Protein AF-A0A9X4SGC9-F1 (afdb_monomer_lite)

Secondary structure (DSSP, 8-state):
--SSTHHHHBPPGGGS-HHHHHHHHHHTTS-HHHHHHHHHH-GGGB-S-EEEETTEEEES--TTTGGGGS-HHHHHHHHHH--

Foldseek 3Di:
DDPPPPCQFFDDLVVDDPVLNVLVVVLVVDDPVVSVVSCVVCVVRTAPDWDDDPPDTDGHDDPVVVVVVDDPVVVVVVVVVVD

Structure (mmCIF, N/CA/C/O backbone):
data_AF-A0A9X4SGC9-F1
#
_entry.id   AF-A0A9X4SGC9-F1
#
loop_
_atom_site.group_PDB
_atom_site.id
_atom_site.type_symbol
_atom_site.label_atom_id
_atom_site.label_alt_id
_atom_site.label_comp_id
_atom_site.label_asym_id
_atom_site.label_entity_id
_atom_site.label_seq_id
_atom_site.pdbx_PDB_ins_code
_atom_site.Cartn_x
_atom_site.Cartn_y
_atom_site.Cartn_z
_atom_site.occupancy
_atom_site.B_iso_or_equiv
_atom_site.auth_seq_id
_atom_site.auth_comp_id
_atom_site.auth_asym_id
_atom_site.auth_atom_id
_atom_site.pdbx_PDB_model_num
ATOM 1 N N . MET A 1 1 ? -14.322 4.365 -5.989 1.00 43.81 1 MET A N 1
ATOM 2 C CA . MET A 1 1 ? -13.160 3.719 -6.633 1.00 43.81 1 MET A CA 1
ATOM 3 C C . MET A 1 1 ? -11.953 4.576 -6.302 1.00 43.81 1 MET A C 1
ATOM 5 O O . MET A 1 1 ? -12.141 5.773 -6.149 1.00 43.81 1 MET A O 1
ATOM 9 N N . THR A 1 2 ? -10.787 3.988 -6.046 1.00 56.84 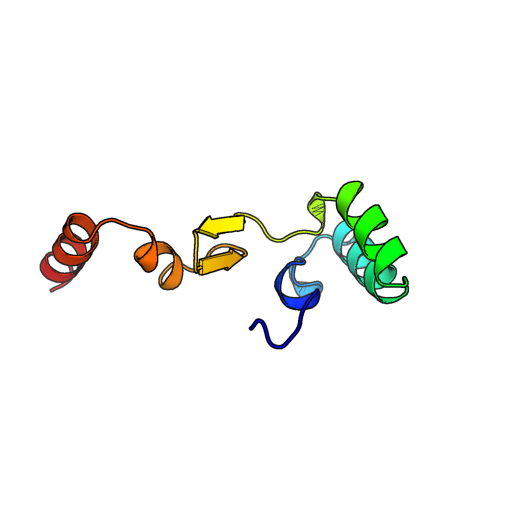2 THR A N 1
ATOM 10 C CA . THR A 1 2 ? -9.565 4.754 -5.763 1.00 56.84 2 THR A CA 1
ATOM 11 C C . THR A 1 2 ? -9.069 5.390 -7.058 1.00 56.84 2 THR A C 1
ATOM 13 O O . THR A 1 2 ? -8.954 4.703 -8.071 1.00 56.84 2 THR A O 1
ATOM 16 N N . ASP A 1 3 ? -8.824 6.699 -7.045 1.00 66.50 3 ASP A N 1
ATOM 17 C CA . ASP A 1 3 ? -8.558 7.468 -8.266 1.00 66.50 3 ASP A CA 1
ATOM 18 C C . ASP A 1 3 ? -7.134 7.258 -8.817 1.00 66.50 3 ASP A C 1
ATOM 20 O O . ASP A 1 3 ? -6.878 7.616 -9.966 1.00 66.50 3 ASP A O 1
ATOM 24 N N . LYS A 1 4 ? -6.204 6.670 -8.039 1.00 78.38 4 LYS A N 1
ATOM 25 C CA . LYS A 1 4 ? -4.784 6.529 -8.430 1.00 78.38 4 LYS A CA 1
ATOM 26 C C . LYS A 1 4 ? -4.214 5.108 -8.339 1.00 78.38 4 LYS A C 1
ATOM 28 O O . LYS A 1 4 ? -3.026 4.896 -8.581 1.00 78.38 4 LYS A O 1
ATOM 33 N N . GLY A 1 5 ? -5.041 4.108 -8.032 1.00 83.50 5 GLY A N 1
ATOM 34 C CA . GLY A 1 5 ? -4.655 2.694 -8.099 1.00 83.50 5 GLY A CA 1
ATOM 35 C C . GLY A 1 5 ? -3.477 2.331 -7.185 1.00 83.50 5 GLY A C 1
ATOM 36 O O . GLY A 1 5 ? -3.596 2.380 -5.963 1.00 83.50 5 GLY A O 1
ATOM 37 N N . LEU A 1 6 ? -2.349 1.923 -7.780 1.00 82.81 6 LEU A N 1
ATOM 38 C CA . LEU A 1 6 ? -1.163 1.448 -7.055 1.00 82.81 6 LEU A CA 1
ATOM 39 C C . LEU A 1 6 ? -0.554 2.531 -6.148 1.00 82.81 6 LEU A C 1
ATOM 41 O O . LEU A 1 6 ? -0.061 2.226 -5.064 1.00 82.81 6 LEU A O 1
ATOM 45 N N . GLU A 1 7 ? -0.622 3.796 -6.572 1.00 84.38 7 GLU A N 1
ATOM 46 C CA . GLU A 1 7 ? -0.076 4.932 -5.820 1.00 84.38 7 GLU A CA 1
ATOM 47 C C . GLU A 1 7 ? -0.762 5.111 -4.459 1.00 84.38 7 GLU A C 1
ATOM 49 O O . GLU A 1 7 ? -0.131 5.557 -3.500 1.00 84.38 7 GLU A O 1
ATOM 54 N N . ASP A 1 8 ? -2.035 4.718 -4.360 1.00 86.38 8 ASP A N 1
ATOM 55 C CA . ASP A 1 8 ? -2.823 4.851 -3.136 1.00 86.38 8 ASP A CA 1
ATOM 56 C C . ASP A 1 8 ? -2.470 3.772 -2.100 1.00 86.38 8 ASP A C 1
ATOM 58 O O . ASP A 1 8 ? -2.716 3.971 -0.911 1.00 86.38 8 ASP A O 1
ATOM 62 N N . ILE A 1 9 ? -1.875 2.643 -2.521 1.00 88.56 9 ILE A N 1
ATOM 63 C CA . ILE A 1 9 ? -1.555 1.505 -1.639 1.00 88.56 9 ILE A CA 1
ATOM 64 C C . ILE A 1 9 ? -0.084 1.449 -1.199 1.00 88.56 9 ILE A C 1
ATOM 66 O O . ILE A 1 9 ? 0.234 0.887 -0.145 1.00 88.56 9 ILE A O 1
ATOM 70 N N . VAL A 1 10 ? 0.826 2.035 -1.980 1.00 91.12 10 VAL A N 1
ATOM 71 C CA . VAL A 1 10 ? 2.273 2.029 -1.706 1.00 91.12 10 VAL A CA 1
ATOM 72 C C . VAL A 1 10 ? 2.700 3.218 -0.856 1.00 91.12 10 VAL A C 1
ATOM 74 O O . VAL A 1 10 ? 2.063 4.269 -0.836 1.00 91.12 10 VAL A O 1
ATOM 77 N N . LYS A 1 11 ? 3.793 3.069 -0.105 1.00 90.75 11 LYS A N 1
ATOM 78 C CA . LYS A 1 11 ? 4.353 4.148 0.714 1.00 90.75 11 LYS A CA 1
ATOM 79 C C . LYS A 1 11 ? 4.730 5.337 -0.154 1.00 90.75 11 LYS A C 1
ATOM 81 O O . LYS A 1 11 ? 5.262 5.188 -1.248 1.00 90.75 11 LYS A O 1
ATOM 86 N N . HIS A 1 12 ? 4.535 6.537 0.384 1.00 86.88 12 HIS A N 1
ATOM 87 C CA . HIS A 1 12 ? 4.916 7.743 -0.335 1.00 86.88 12 HIS A CA 1
ATOM 88 C C . HIS A 1 12 ? 6.452 7.800 -0.514 1.00 86.88 12 HIS A C 1
ATOM 90 O O . HIS A 1 12 ? 7.177 7.758 0.494 1.00 86.88 12 HIS A O 1
ATOM 96 N N . PRO A 1 13 ? 6.985 7.936 -1.747 1.00 78.88 13 PRO A N 1
ATOM 97 C CA . PRO A 1 13 ? 8.423 7.840 -2.023 1.00 78.88 13 PRO A CA 1
ATOM 98 C C . PRO A 1 13 ? 9.281 8.830 -1.226 1.00 78.88 13 PRO A C 1
ATOM 100 O O . PRO A 1 13 ? 10.391 8.505 -0.813 1.00 78.88 13 PRO A O 1
ATOM 103 N N . THR A 1 14 ? 8.761 10.036 -0.976 1.00 81.12 14 THR A N 1
ATOM 104 C CA . THR A 1 14 ? 9.482 11.113 -0.267 1.00 81.12 14 THR A CA 1
ATOM 105 C C . THR A 1 14 ? 9.569 10.915 1.246 1.00 81.12 14 THR A C 1
ATOM 107 O O . THR A 1 14 ? 10.414 11.524 1.891 1.00 81.12 14 THR A O 1
ATOM 110 N N . ARG A 1 15 ? 8.705 10.069 1.821 1.00 81.38 15 ARG A N 1
ATOM 111 C CA . ARG A 1 15 ? 8.648 9.777 3.266 1.00 81.38 15 ARG A CA 1
ATOM 112 C C . ARG A 1 15 ? 9.261 8.416 3.604 1.00 81.38 15 ARG A C 1
ATOM 114 O O . ARG A 1 15 ? 9.187 7.967 4.745 1.00 81.38 15 ARG A O 1
ATOM 121 N N . SER A 1 16 ? 9.821 7.748 2.601 1.00 84.50 16 SER A N 1
ATOM 122 C CA . SER A 1 16 ? 10.316 6.379 2.680 1.00 84.50 16 SER A CA 1
ATOM 123 C C . SER A 1 16 ? 11.838 6.343 2.796 1.00 84.50 16 SER A C 1
ATOM 125 O O . SER A 1 16 ? 12.532 7.233 2.308 1.00 84.50 16 SER A O 1
ATOM 127 N N . LYS A 1 17 ? 12.369 5.284 3.421 1.00 89.56 17 LYS A N 1
ATOM 128 C CA . LYS A 1 17 ? 13.815 5.011 3.429 1.00 89.56 17 LYS A CA 1
ATOM 129 C C . LYS A 1 17 ? 14.328 4.831 1.995 1.00 89.56 17 LYS A C 1
ATOM 131 O O . LYS A 1 17 ? 13.562 4.436 1.114 1.00 89.56 17 LYS A O 1
ATOM 136 N N . SER A 1 18 ? 15.619 5.090 1.782 1.00 89.31 18 SER A N 1
ATOM 137 C CA . SER A 1 18 ? 16.280 5.021 0.468 1.00 89.31 18 SER A CA 1
ATOM 138 C C . SER A 1 18 ? 15.966 3.720 -0.284 1.00 89.31 18 SER A C 1
ATOM 140 O O . SER A 1 18 ? 15.563 3.752 -1.445 1.00 89.31 18 SER A O 1
ATOM 142 N N . GLU A 1 19 ? 16.047 2.579 0.402 1.00 89.44 19 GLU A N 1
ATOM 143 C CA . GLU A 1 19 ? 15.808 1.248 -0.167 1.00 89.44 19 GLU A CA 1
ATOM 144 C C . GLU A 1 19 ? 14.348 1.072 -0.606 1.00 89.44 19 GLU A C 1
ATOM 146 O O . GLU A 1 19 ? 14.073 0.607 -1.709 1.00 89.44 19 GLU A O 1
ATOM 151 N N . THR A 1 20 ? 13.399 1.510 0.224 1.00 90.81 20 THR A N 1
ATOM 152 C CA . THR A 1 20 ? 11.962 1.466 -0.085 1.00 90.81 20 THR A CA 1
ATOM 153 C C . THR A 1 20 ? 11.626 2.379 -1.261 1.00 90.81 20 THR A C 1
ATOM 155 O O . THR A 1 20 ? 10.874 1.983 -2.145 1.00 90.81 20 THR A O 1
ATOM 158 N N . ARG A 1 21 ? 12.215 3.580 -1.318 1.00 92.44 21 ARG A N 1
ATOM 159 C CA . ARG A 1 21 ? 12.026 4.509 -2.439 1.00 92.44 21 ARG A CA 1
ATOM 160 C C . ARG A 1 21 ? 12.493 3.896 -3.759 1.00 92.44 21 ARG A C 1
ATOM 162 O O . ARG A 1 21 ? 11.775 4.007 -4.746 1.00 92.44 21 ARG A O 1
ATOM 169 N N . LYS A 1 22 ? 13.661 3.244 -3.776 1.00 93.31 22 LYS A N 1
ATOM 170 C CA . LYS A 1 22 ? 14.163 2.532 -4.963 1.00 93.31 22 LYS A CA 1
ATOM 171 C C . LYS A 1 22 ? 13.206 1.419 -5.394 1.00 93.31 22 LYS A C 1
ATOM 173 O O . LYS A 1 22 ? 12.889 1.337 -6.572 1.00 93.31 22 LYS A O 1
ATOM 178 N N . GLY A 1 23 ? 12.699 0.630 -4.443 1.00 93.38 23 GLY A N 1
ATOM 179 C CA . GLY A 1 23 ? 11.713 -0.416 -4.731 1.00 93.38 23 GLY A CA 1
ATOM 180 C C . GLY A 1 23 ? 10.405 0.123 -5.318 1.00 93.38 23 GLY A C 1
ATOM 181 O O . GLY A 1 23 ? 9.876 -0.462 -6.254 1.00 93.38 23 GLY A O 1
ATOM 182 N N . ILE A 1 24 ? 9.909 1.269 -4.836 1.00 93.00 24 ILE A N 1
ATOM 183 C CA . ILE A 1 24 ? 8.704 1.913 -5.393 1.00 93.00 24 ILE A CA 1
ATOM 184 C C . ILE A 1 24 ? 8.949 2.439 -6.813 1.00 93.00 24 ILE A C 1
ATOM 186 O O . ILE A 1 24 ? 8.095 2.276 -7.674 1.00 93.00 24 ILE A O 1
ATOM 190 N N . LEU A 1 25 ? 10.105 3.061 -7.070 1.00 92.38 25 LEU A N 1
ATOM 191 C CA . LEU A 1 25 ? 10.441 3.534 -8.417 1.00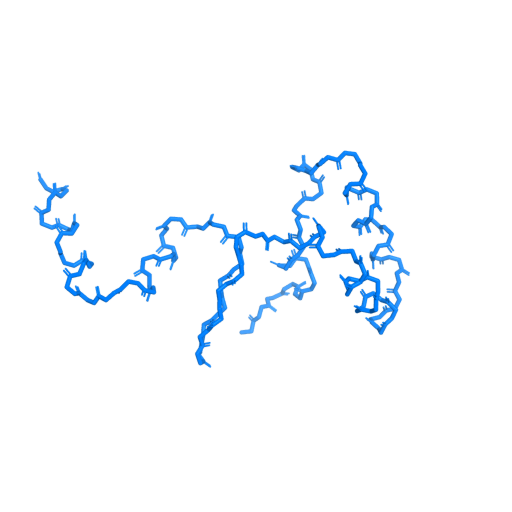 92.38 25 LEU A CA 1
ATOM 192 C C . LEU A 1 25 ? 10.533 2.369 -9.403 1.00 92.38 25 LEU A C 1
ATOM 194 O O . LEU A 1 25 ? 9.952 2.449 -10.477 1.00 92.38 25 LEU A O 1
ATOM 198 N N . HIS A 1 26 ? 11.178 1.273 -8.999 1.00 93.00 26 HIS A N 1
ATOM 199 C CA . HIS A 1 26 ? 11.248 0.066 -9.814 1.00 93.00 26 HIS A CA 1
ATOM 200 C C . HIS A 1 26 ? 9.862 -0.539 -10.070 1.00 93.00 26 HIS A C 1
ATOM 202 O O . HIS A 1 26 ? 9.551 -0.920 -11.190 1.00 93.00 26 HIS A O 1
ATOM 208 N N . LEU A 1 27 ? 8.991 -0.562 -9.058 1.00 92.75 27 LEU A N 1
ATOM 209 C CA . LEU A 1 27 ? 7.615 -1.033 -9.197 1.00 92.75 27 LEU A CA 1
ATOM 210 C C . LEU A 1 27 ? 6.823 -0.263 -10.272 1.00 92.75 27 LEU A C 1
ATOM 212 O O . LEU A 1 27 ? 5.992 -0.868 -10.941 1.00 92.75 27 LEU A O 1
ATOM 216 N N . TYR A 1 28 ? 7.090 1.033 -10.473 1.00 90.19 28 TYR A N 1
ATOM 217 C CA . TYR A 1 28 ? 6.445 1.833 -11.526 1.00 90.19 28 TYR A CA 1
ATOM 218 C C . TYR A 1 28 ? 6.976 1.565 -12.942 1.00 90.19 28 TYR A C 1
ATOM 220 O O . TYR A 1 28 ? 6.351 1.993 -13.909 1.00 90.19 28 TYR A O 1
ATOM 228 N N . GLU A 1 29 ? 8.098 0.861 -13.079 1.00 93.69 29 GLU A N 1
ATOM 229 C CA . GLU A 1 29 ? 8.655 0.446 -14.373 1.00 93.69 29 GLU A CA 1
ATOM 230 C C . GLU A 1 29 ? 8.097 -0.911 -14.837 1.00 93.69 29 GLU A C 1
ATOM 232 O O . GLU A 1 29 ? 8.226 -1.265 -16.008 1.00 93.69 29 GLU A O 1
ATOM 237 N N . LEU A 1 30 ? 7.486 -1.677 -13.927 1.00 94.00 30 LEU A N 1
ATOM 238 C CA . LEU A 1 30 ? 6.973 -3.021 -14.184 1.00 94.00 30 LEU A CA 1
ATOM 239 C C . LEU A 1 30 ? 5.574 -2.995 -14.809 1.00 94.00 30 LEU A C 1
ATOM 241 O O . LEU A 1 30 ? 4.765 -2.099 -14.555 1.00 94.00 30 LEU A O 1
ATOM 245 N N . SER A 1 31 ? 5.239 -4.039 -15.574 1.00 94.12 31 SER A N 1
ATOM 246 C CA . SER A 1 31 ? 3.844 -4.273 -15.956 1.00 94.12 31 SER A CA 1
ATOM 247 C C . SER A 1 31 ? 2.990 -4.588 -14.723 1.00 94.12 31 SER A C 1
ATOM 249 O O . SER A 1 31 ? 3.499 -4.984 -13.677 1.00 94.12 31 SER A O 1
ATOM 251 N N . PHE A 1 32 ? 1.665 -4.472 -14.838 1.00 90.31 32 PHE A N 1
ATOM 252 C CA . PHE A 1 32 ? 0.762 -4.715 -13.708 1.00 90.31 32 PHE A CA 1
ATOM 253 C C . PHE A 1 32 ? 0.968 -6.089 -13.042 1.00 90.31 32 PHE A C 1
ATOM 255 O O . PHE A 1 32 ? 1.050 -6.173 -11.818 1.00 90.31 32 PHE A O 1
ATOM 262 N N . ASN A 1 33 ? 1.091 -7.160 -13.833 1.00 93.75 33 ASN A N 1
ATOM 263 C CA . ASN A 1 33 ? 1.259 -8.518 -13.306 1.00 93.75 33 ASN A CA 1
ATOM 264 C C . ASN A 1 33 ? 2.628 -8.712 -12.637 1.00 93.75 33 ASN A C 1
ATOM 266 O O . ASN A 1 3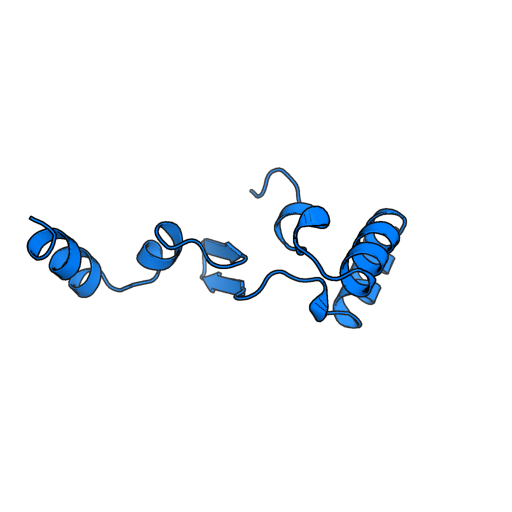3 ? 2.716 -9.336 -11.581 1.00 93.75 33 ASN A O 1
ATOM 270 N N . GLU A 1 34 ? 3.686 -8.153 -13.224 1.00 95.06 34 GLU A N 1
ATOM 271 C CA . GLU A 1 34 ? 5.032 -8.183 -12.643 1.00 95.06 34 GLU A CA 1
ATOM 272 C C . GLU A 1 34 ? 5.096 -7.355 -11.360 1.00 95.06 34 GLU A C 1
ATOM 274 O O . GLU A 1 34 ? 5.653 -7.805 -10.363 1.00 95.06 34 GLU A O 1
ATOM 279 N N . GLY A 1 35 ? 4.471 -6.177 -11.352 1.00 93.94 35 GLY A N 1
ATOM 280 C CA . GLY A 1 35 ? 4.361 -5.318 -10.181 1.00 93.94 35 GLY A CA 1
ATOM 281 C C . GLY A 1 35 ? 3.567 -5.969 -9.050 1.00 93.94 35 GLY A C 1
ATOM 282 O O . GLY A 1 35 ? 3.958 -5.862 -7.888 1.00 93.94 35 GLY A O 1
ATOM 283 N N . LEU A 1 36 ? 2.499 -6.706 -9.373 1.00 92.00 36 LEU A N 1
ATOM 284 C CA . LEU A 1 36 ? 1.749 -7.497 -8.397 1.00 92.00 36 LEU A CA 1
ATOM 285 C C . LEU A 1 36 ? 2.629 -8.582 -7.766 1.00 92.00 36 LEU A C 1
ATOM 287 O O . LEU A 1 36 ? 2.655 -8.721 -6.541 1.00 92.00 36 LEU A O 1
ATOM 291 N N . GLU A 1 37 ? 3.378 -9.328 -8.580 1.00 95.31 37 GLU A N 1
ATOM 292 C CA . GLU A 1 37 ? 4.279 -10.361 -8.069 1.00 95.31 37 GLU A CA 1
ATOM 293 C C . GLU A 1 37 ? 5.436 -9.755 -7.265 1.00 95.31 37 GLU A C 1
ATOM 295 O O . GLU A 1 37 ? 5.796 -10.259 -6.200 1.00 95.31 37 GLU A O 1
ATOM 300 N N . TYR A 1 38 ? 5.968 -8.619 -7.707 1.00 95.62 38 TYR A N 1
ATOM 301 C CA . TYR A 1 38 ? 6.997 -7.874 -6.994 1.00 95.62 38 TYR A CA 1
ATOM 302 C C . TYR A 1 38 ? 6.506 -7.373 -5.629 1.00 95.62 38 TYR A C 1
ATOM 304 O O . TYR A 1 38 ? 7.213 -7.517 -4.629 1.00 95.62 38 TYR A O 1
ATOM 312 N N . LEU A 1 39 ? 5.281 -6.844 -5.556 1.00 93.25 39 LEU A N 1
ATOM 313 C CA . LEU A 1 39 ? 4.646 -6.403 -4.311 1.00 93.25 39 LEU A CA 1
ATOM 314 C C . LEU A 1 39 ? 4.419 -7.554 -3.330 1.00 93.25 39 LEU A C 1
ATOM 316 O O . LEU A 1 39 ? 4.641 -7.377 -2.132 1.00 93.25 39 LEU A O 1
ATOM 320 N N . LYS A 1 40 ? 4.024 -8.736 -3.821 1.00 92.12 40 LYS A N 1
ATOM 321 C CA . LYS A 1 40 ? 3.877 -9.940 -2.985 1.00 92.12 40 LYS A CA 1
ATOM 322 C C . LYS A 1 40 ? 5.190 -10.325 -2.298 1.00 92.12 40 LYS A C 1
ATOM 324 O O . LYS A 1 40 ? 5.164 -10.750 -1.147 1.00 92.12 40 LYS A O 1
ATOM 329 N N . HIS A 1 41 ? 6.324 -10.130 -2.971 1.00 95.31 41 HIS A N 1
ATOM 330 C CA . HIS A 1 41 ? 7.651 -10.388 -2.406 1.00 95.31 41 HIS A CA 1
ATOM 331 C C . HIS A 1 41 ? 8.195 -9.228 -1.556 1.00 95.31 41 HIS A C 1
ATOM 333 O O . HIS A 1 41 ? 9.016 -9.451 -0.669 1.00 95.31 41 HIS A O 1
ATOM 339 N N . ASN A 1 42 ? 7.731 -7.996 -1.788 1.00 93.31 42 ASN A N 1
ATOM 340 C CA . ASN A 1 42 ? 8.219 -6.776 -1.138 1.00 93.31 42 ASN A CA 1
ATOM 341 C C . ASN A 1 42 ? 7.076 -6.027 -0.435 1.00 93.31 42 ASN A C 1
ATOM 343 O O . ASN A 1 42 ? 6.767 -4.869 -0.725 1.00 93.31 42 ASN A O 1
ATOM 347 N N . THR A 1 43 ? 6.438 -6.680 0.537 1.00 91.75 43 THR A N 1
ATOM 348 C CA . THR A 1 43 ? 5.298 -6.110 1.282 1.00 91.75 43 THR A CA 1
ATOM 349 C C . THR A 1 43 ? 5.660 -4.851 2.076 1.00 91.75 43 THR A C 1
ATOM 351 O O . THR A 1 43 ? 4.797 -4.037 2.397 1.00 91.75 43 THR A O 1
ATOM 354 N N . ASN A 1 44 ? 6.949 -4.628 2.347 1.00 91.56 44 ASN A N 1
ATOM 355 C CA . ASN A 1 44 ? 7.468 -3.419 2.981 1.00 91.56 44 ASN A CA 1
ATOM 356 C C . ASN A 1 44 ? 7.220 -2.140 2.162 1.00 91.56 44 ASN A C 1
ATOM 358 O O . ASN A 1 44 ? 7.342 -1.047 2.725 1.00 91.56 44 ASN A O 1
ATOM 362 N N . LEU A 1 45 ? 6.904 -2.261 0.870 1.00 93.12 45 LEU A N 1
ATOM 363 C CA . LEU A 1 45 ? 6.552 -1.143 -0.003 1.00 93.12 45 LEU A CA 1
ATOM 364 C C . LEU A 1 45 ? 5.118 -0.649 0.225 1.00 93.12 45 LEU A C 1
ATOM 366 O O . LEU A 1 45 ? 4.827 0.496 -0.104 1.00 93.12 45 LEU A O 1
ATOM 370 N N . LEU A 1 46 ? 4.242 -1.462 0.821 1.00 92.19 46 LEU A N 1
ATOM 371 C CA . LEU A 1 46 ? 2.856 -1.096 1.115 1.00 92.19 46 LEU A CA 1
ATOM 372 C C . LEU A 1 46 ? 2.757 -0.168 2.328 1.00 92.19 46 LEU A C 1
ATOM 374 O O . LEU A 1 46 ? 3.534 -0.272 3.284 1.00 92.19 46 LEU A O 1
ATOM 378 N N . GLN A 1 47 ? 1.785 0.741 2.313 1.00 90.00 47 GLN A N 1
ATOM 379 C CA . GLN A 1 47 ? 1.432 1.520 3.497 1.00 90.00 47 GLN A CA 1
ATOM 380 C C . GLN A 1 47 ? 0.754 0.631 4.536 1.00 90.00 47 GLN A C 1
ATOM 382 O O . GLN A 1 47 ? -0.098 -0.188 4.219 1.00 90.00 47 GLN A O 1
ATOM 387 N N . THR A 1 48 ? 1.121 0.820 5.798 1.00 87.19 48 THR A N 1
ATOM 388 C CA . THR A 1 48 ? 0.570 0.070 6.931 1.00 87.19 48 THR A CA 1
ATOM 389 C C . THR A 1 48 ? 0.010 1.046 7.965 1.00 87.19 48 THR A C 1
ATOM 391 O O . THR A 1 48 ? 0.670 2.060 8.219 1.00 87.19 48 THR A O 1
ATOM 394 N N . PRO A 1 49 ? -1.133 0.757 8.614 1.00 88.75 49 PRO A N 1
ATOM 395 C CA . PRO A 1 49 ? -1.972 -0.444 8.474 1.00 88.75 49 PRO A CA 1
ATOM 396 C C . PRO A 1 49 ? -2.822 -0.460 7.187 1.00 88.75 49 PRO A C 1
ATOM 398 O O . PRO A 1 49 ? -3.074 0.590 6.609 1.00 88.75 49 PRO A O 1
ATOM 401 N N . ILE A 1 50 ? -3.273 -1.645 6.758 1.00 88.62 50 ILE A N 1
ATOM 402 C CA . ILE A 1 50 ? -4.308 -1.809 5.722 1.00 88.62 50 ILE A CA 1
ATOM 403 C C . ILE A 1 50 ? -5.521 -2.441 6.399 1.00 88.62 50 ILE A C 1
ATOM 405 O O . ILE A 1 50 ? -5.421 -3.547 6.927 1.00 88.62 50 ILE A O 1
ATOM 409 N N . VAL A 1 51 ? -6.645 -1.731 6.418 1.00 86.31 51 VAL A N 1
ATOM 410 C CA . VAL A 1 51 ? -7.905 -2.189 7.015 1.00 86.31 51 VAL A CA 1
ATOM 411 C C . VAL A 1 51 ? -8.921 -2.378 5.899 1.00 86.31 51 VAL A C 1
ATOM 413 O O . VAL A 1 51 ? -9.152 -1.463 5.109 1.00 86.31 51 VAL A O 1
ATOM 416 N N . LEU A 1 52 ? -9.510 -3.569 5.842 1.00 85.19 52 LEU A N 1
ATOM 417 C CA . LEU A 1 52 ? -10.451 -3.983 4.807 1.00 85.19 52 LEU A CA 1
ATOM 418 C C . LEU A 1 52 ? -11.778 -4.374 5.471 1.00 85.19 52 LEU A C 1
ATOM 420 O O . LEU A 1 52 ? -11.784 -5.144 6.428 1.00 85.19 52 LEU A O 1
ATOM 424 N N . ASP A 1 53 ? -12.873 -3.808 4.981 1.00 84.12 53 ASP A N 1
ATOM 425 C CA . ASP A 1 53 ? -14.261 -4.049 5.393 1.00 84.12 53 ASP A CA 1
ATOM 426 C C . ASP A 1 53 ? -15.128 -4.109 4.120 1.00 84.12 53 ASP A C 1
ATOM 428 O O . ASP A 1 53 ? -14.686 -3.645 3.065 1.00 84.12 53 ASP A O 1
ATOM 432 N N . ASP A 1 54 ? -16.355 -4.630 4.196 1.00 82.94 54 ASP A N 1
ATOM 433 C CA . ASP A 1 54 ? -17.178 -4.996 3.024 1.00 82.94 54 ASP A CA 1
ATOM 434 C C . ASP A 1 54 ? -17.292 -3.880 1.969 1.00 82.94 54 ASP A C 1
ATOM 436 O O . ASP A 1 54 ? -17.316 -4.139 0.769 1.00 82.94 54 ASP A O 1
ATOM 440 N N . ASN A 1 55 ? -17.331 -2.621 2.418 1.00 80.75 55 ASN A N 1
ATOM 441 C CA . ASN A 1 55 ? -17.447 -1.441 1.557 1.00 80.75 55 ASN A CA 1
ATOM 442 C C . ASN A 1 55 ? -16.350 -0.392 1.797 1.00 80.75 55 ASN A C 1
ATOM 444 O O . ASN A 1 55 ? -16.467 0.737 1.311 1.00 80.75 55 ASN A O 1
ATOM 448 N N . LYS A 1 56 ? -15.324 -0.696 2.602 1.00 76.94 56 LYS A N 1
ATOM 449 C CA . LYS A 1 56 ? -14.317 0.297 2.996 1.00 76.94 56 LYS A CA 1
ATOM 450 C C . LYS A 1 56 ? -12.915 -0.293 2.959 1.00 76.94 56 LYS A C 1
ATOM 452 O O . LYS A 1 56 ? -12.649 -1.351 3.515 1.00 76.94 56 LYS A O 1
ATOM 457 N N . LEU A 1 57 ? -12.013 0.460 2.346 1.00 83.56 57 LEU A N 1
ATOM 458 C CA . LEU A 1 57 ? -10.580 0.228 2.386 1.00 83.56 57 LEU A CA 1
ATOM 459 C C . LEU A 1 57 ? -9.944 1.437 3.067 1.00 83.56 57 LEU A C 1
ATOM 461 O O . LEU A 1 57 ? -10.205 2.574 2.679 1.00 83.56 57 LEU A O 1
ATOM 465 N N . LEU A 1 58 ? -9.125 1.199 4.084 1.00 82.25 58 LEU A N 1
ATOM 466 C CA . LEU A 1 58 ? -8.264 2.211 4.678 1.00 82.25 58 LEU A CA 1
ATOM 467 C C . LEU A 1 58 ? -6.820 1.766 4.533 1.00 82.25 58 LEU A C 1
ATOM 469 O O . LEU A 1 58 ? -6.449 0.663 4.928 1.00 82.25 58 LEU A O 1
ATOM 473 N N . VAL A 1 59 ? -6.023 2.646 3.945 1.00 87.25 59 VAL A N 1
ATOM 474 C CA . VAL A 1 59 ? -4.606 2.433 3.697 1.00 87.25 59 VAL A CA 1
ATOM 475 C C . VAL A 1 59 ? -3.819 3.475 4.476 1.00 87.25 59 VAL A C 1
ATOM 477 O O . VAL A 1 59 ? -4.073 4.673 4.373 1.00 87.25 59 VAL A O 1
ATOM 480 N N . GLY A 1 60 ? -2.842 3.012 5.250 1.00 84.81 60 GLY A N 1
ATOM 481 C CA . GLY A 1 60 ? -2.093 3.863 6.160 1.00 84.81 60 GLY A CA 1
ATOM 482 C C . GLY A 1 60 ? -2.926 4.274 7.373 1.00 84.81 60 GLY A C 1
ATOM 483 O O . GLY A 1 60 ? -3.989 3.728 7.655 1.00 84.81 60 GLY A O 1
ATOM 484 N N . TYR A 1 61 ? -2.414 5.228 8.145 1.00 79.56 61 TYR A N 1
ATOM 485 C CA . TYR A 1 61 ? -3.114 5.752 9.314 1.00 79.56 61 TYR A CA 1
ATOM 486 C C . TYR A 1 61 ? -3.612 7.167 9.036 1.00 79.56 61 TYR A C 1
ATOM 488 O O . TYR A 1 61 ? -2.818 8.098 8.893 1.00 79.56 61 TYR A O 1
ATOM 496 N N . ASN A 1 62 ? -4.932 7.327 9.017 1.00 80.56 62 ASN A N 1
ATOM 497 C CA . ASN A 1 62 ? -5.597 8.621 9.053 1.00 80.56 62 ASN A CA 1
ATOM 498 C C . ASN A 1 62 ? -6.532 8.645 10.268 1.00 80.56 62 ASN A C 1
ATOM 500 O O . ASN A 1 62 ? -7.463 7.842 10.356 1.00 80.56 62 ASN A O 1
ATOM 504 N N . SER A 1 63 ? -6.274 9.555 11.213 1.00 74.12 63 SER A N 1
ATOM 505 C CA . SER A 1 63 ? -7.000 9.639 12.487 1.00 74.12 63 SER A CA 1
ATOM 506 C C . SER A 1 63 ? -8.486 9.948 12.325 1.00 74.12 63 SER A C 1
ATOM 508 O O . SER A 1 63 ? -9.280 9.572 13.183 1.00 74.12 63 SER A O 1
ATOM 510 N N . GLU A 1 64 ? -8.882 10.607 11.239 1.00 75.06 64 GLU A N 1
ATOM 511 C CA . GLU A 1 64 ? -10.287 10.915 10.977 1.00 75.06 64 GLU A CA 1
ATOM 512 C C . GLU A 1 64 ? -10.989 9.760 10.262 1.00 75.06 64 GLU A C 1
ATOM 514 O O . GLU A 1 64 ? -12.148 9.450 10.548 1.00 75.06 64 GLU A O 1
ATOM 519 N N . GLU A 1 65 ? -10.282 9.036 9.395 1.00 75.50 65 GLU A N 1
ATOM 520 C CA . GLU A 1 65 ? -10.869 7.896 8.689 1.00 75.50 65 GLU A CA 1
ATOM 521 C C . GLU A 1 65 ? -10.953 6.634 9.541 1.00 75.50 65 GLU A C 1
ATOM 523 O O . GLU A 1 65 ? -11.947 5.911 9.452 1.00 75.50 65 GLU A O 1
ATOM 528 N N . ILE A 1 66 ? -9.981 6.396 10.426 1.00 77.94 66 ILE A N 1
ATOM 529 C CA . ILE A 1 66 ? -9.991 5.226 11.312 1.00 77.94 66 ILE A CA 1
ATOM 530 C C . ILE A 1 66 ? -11.206 5.237 12.255 1.00 77.94 66 ILE A C 1
ATOM 532 O O . ILE A 1 66 ? -11.750 4.185 12.592 1.00 77.94 66 ILE A O 1
ATOM 536 N N . ARG A 1 67 ? -11.735 6.422 12.604 1.00 76.69 67 ARG A N 1
ATOM 537 C CA . ARG A 1 67 ? -12.959 6.565 13.417 1.00 76.69 67 ARG A CA 1
ATOM 538 C C . ARG A 1 67 ? -14.192 5.957 12.748 1.00 76.69 67 ARG A C 1
ATOM 540 O O . ARG A 1 67 ? -15.110 5.542 13.457 1.00 76.69 67 ARG A O 1
ATOM 547 N N . LYS A 1 68 ? -14.228 5.858 11.411 1.00 77.56 68 LYS A N 1
ATOM 548 C CA . LYS A 1 68 ? -15.332 5.226 10.659 1.00 77.56 68 LYS A CA 1
ATOM 549 C C . LYS A 1 68 ? -15.452 3.723 10.941 1.00 77.56 68 LYS A C 1
ATOM 551 O O . LYS A 1 68 ? -16.520 3.161 10.690 1.00 77.56 68 LYS A O 1
ATOM 556 N N . TYR A 1 69 ? -14.387 3.108 11.456 1.00 74.00 69 TYR A N 1
ATOM 557 C CA . TYR A 1 69 ? -14.326 1.696 11.836 1.00 74.00 69 TYR A CA 1
ATOM 558 C C . TYR A 1 69 ? -14.633 1.463 13.326 1.00 74.00 69 TYR A C 1
ATOM 560 O O . TYR A 1 69 ? -14.895 0.335 13.730 1.00 74.00 69 TYR A O 1
ATOM 568 N N . LEU A 1 70 ? -14.667 2.513 14.159 1.00 78.88 70 LEU A N 1
ATOM 569 C CA . LEU A 1 70 ? -15.048 2.389 15.570 1.00 78.88 70 LEU A CA 1
ATOM 570 C C . LEU A 1 70 ? -16.576 2.293 15.727 1.00 78.88 70 LEU A C 1
ATOM 572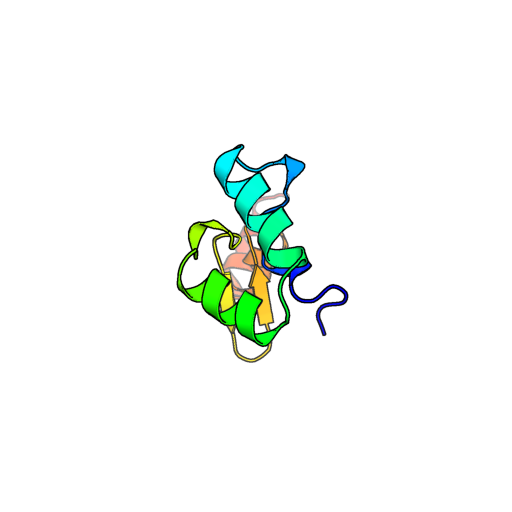 O O . LEU A 1 70 ? -17.289 3.026 15.038 1.00 78.88 70 LEU A O 1
ATOM 576 N N . PRO A 1 71 ? -17.117 1.488 16.662 1.00 83.38 71 PRO A N 1
ATOM 577 C CA . PRO A 1 71 ? -18.557 1.416 16.916 1.00 83.38 71 PRO A CA 1
ATOM 578 C C . PRO A 1 71 ? -19.176 2.772 17.285 1.00 83.38 71 PRO A C 1
ATOM 580 O O . PRO A 1 71 ? -18.533 3.632 17.890 1.00 83.38 71 PRO A O 1
ATOM 583 N N . GLN A 1 72 ? -20.472 2.950 17.003 1.00 82.44 72 GLN A N 1
ATOM 584 C CA . GLN A 1 72 ? -21.169 4.230 17.203 1.00 82.44 72 GLN A CA 1
ATOM 585 C C . GLN A 1 72 ? -21.083 4.762 18.646 1.00 82.44 72 GLN A C 1
ATOM 587 O O . GLN A 1 72 ? -20.998 5.973 18.844 1.00 82.44 72 GLN A O 1
ATOM 592 N N . LYS A 1 73 ? -21.064 3.869 19.647 1.00 85.31 73 LYS A N 1
ATOM 593 C CA . LYS A 1 73 ? -20.921 4.232 21.068 1.00 85.31 73 LYS A CA 1
ATOM 594 C C . LYS A 1 73 ? -19.612 4.986 21.342 1.00 85.31 73 LYS A C 1
ATOM 596 O O . LYS A 1 73 ? -19.641 6.018 22.003 1.00 85.31 73 LYS A O 1
ATOM 601 N N . TYR A 1 74 ? -18.495 4.526 20.773 1.00 82.38 74 TYR A N 1
ATOM 602 C CA . TYR A 1 74 ? -17.186 5.170 20.932 1.00 82.38 74 TYR A CA 1
ATOM 603 C C . TYR A 1 74 ? -17.104 6.511 20.200 1.00 82.38 74 TYR A C 1
ATOM 605 O O . TYR A 1 74 ? -16.488 7.448 20.705 1.00 82.38 74 TYR A O 1
ATOM 613 N N . ARG A 1 75 ? -17.767 6.626 19.039 1.00 81.94 75 ARG A N 1
ATOM 614 C CA . ARG A 1 75 ? -17.822 7.886 18.283 1.00 81.94 75 ARG A CA 1
ATOM 615 C C . ARG A 1 75 ? -18.536 8.995 19.063 1.00 81.94 75 ARG A C 1
ATOM 617 O O . ARG A 1 75 ? -18.034 10.111 19.095 1.00 81.94 75 ARG A O 1
ATOM 624 N N . ARG A 1 76 ? -19.669 8.684 19.711 1.00 81.56 76 ARG A N 1
ATOM 625 C CA . ARG A 1 76 ? -20.425 9.654 20.531 1.00 81.56 76 ARG A CA 1
ATOM 626 C C . ARG A 1 76 ? -19.652 10.098 21.773 1.00 81.56 76 ARG A C 1
ATOM 628 O O . ARG A 1 76 ? -19.542 11.292 22.007 1.00 81.56 76 ARG A O 1
ATOM 635 N N . TYR A 1 77 ? -19.039 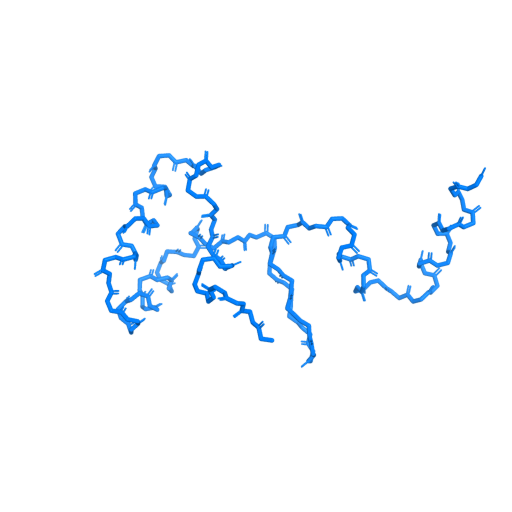9.152 22.485 1.00 82.50 7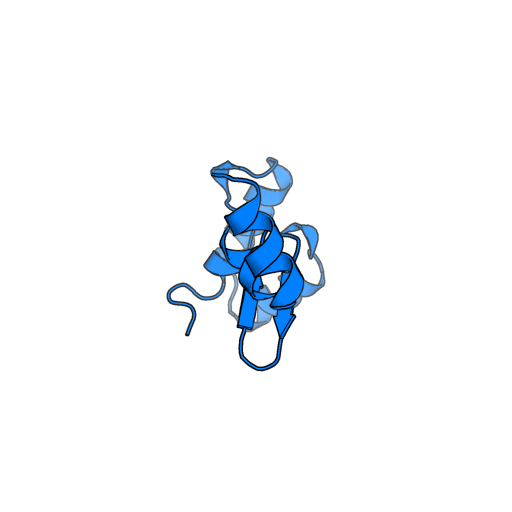7 TYR A N 1
ATOM 636 C CA . TYR A 1 77 ? -18.249 9.446 23.685 1.00 82.50 77 TYR A CA 1
ATOM 637 C C . TYR A 1 77 ? -17.126 10.472 23.437 1.00 82.50 77 TYR A C 1
ATOM 639 O O . TYR A 1 77 ? -16.903 11.360 24.253 1.00 82.50 77 TYR A O 1
ATOM 647 N N . HIS A 1 78 ? -16.428 10.386 22.298 1.00 70.38 78 HIS A N 1
ATOM 648 C CA . HIS A 1 78 ? -15.384 11.361 21.952 1.00 70.38 78 HIS A CA 1
ATOM 649 C C . HIS A 1 78 ? -15.933 12.764 21.649 1.00 70.38 78 HIS A C 1
ATOM 651 O O . HIS A 1 78 ? -15.253 13.741 21.937 1.00 70.38 78 HIS A O 1
ATOM 657 N N . LEU A 1 79 ? -17.137 12.880 21.079 1.00 76.06 79 LEU A N 1
ATOM 658 C CA . LEU A 1 79 ? -17.756 14.180 20.791 1.00 76.06 79 LEU A CA 1
ATOM 659 C C . LEU A 1 79 ? -18.193 14.893 22.075 1.00 76.06 79 LEU A C 1
ATOM 661 O O . LEU A 1 79 ? -18.010 16.098 22.191 1.00 76.06 79 LEU A O 1
ATOM 665 N N . GLU A 1 80 ? -18.715 14.141 23.046 1.00 74.81 80 GLU A N 1
ATOM 666 C CA . GLU A 1 80 ? -19.148 14.662 24.351 1.00 74.81 80 GLU A CA 1
ATOM 667 C C . GLU A 1 80 ? -17.970 15.100 25.239 1.00 74.81 80 GLU A C 1
ATOM 669 O O . GLU A 1 80 ? -18.121 15.994 26.062 1.00 74.81 80 GLU A O 1
ATOM 674 N N . LYS A 1 81 ? -16.793 14.477 25.087 1.00 70.62 81 LYS A N 1
ATOM 675 C CA . LYS A 1 81 ? -15.576 14.786 25.865 1.00 70.62 81 LYS A CA 1
ATOM 676 C C . LYS A 1 81 ? -14.706 15.904 25.278 1.00 70.62 81 LYS A C 1
ATOM 678 O O . LYS A 1 81 ? -13.810 16.369 25.975 1.00 70.62 81 LYS A O 1
ATOM 683 N N . CYS A 1 82 ? -14.905 16.273 24.011 1.00 58.62 82 CYS A N 1
ATOM 684 C CA . CYS A 1 82 ? -14.132 17.313 23.319 1.00 58.62 82 CYS A CA 1
ATOM 685 C C . CYS A 1 82 ? -14.857 18.676 23.246 1.00 58.62 82 CYS A C 1
ATOM 687 O O . CYS A 1 82 ? -14.414 19.541 22.490 1.00 58.62 82 CYS A O 1
ATOM 689 N N . GLN A 1 83 ? -15.942 18.856 24.007 1.00 49.97 83 GLN A N 1
ATOM 690 C CA . GLN A 1 83 ? -16.516 20.161 24.369 1.00 49.97 83 GLN A CA 1
ATOM 691 C C . GLN A 1 83 ? -15.989 20.593 25.737 1.00 49.97 83 GLN A C 1
ATOM 693 O O . GLN A 1 83 ? -15.780 21.812 25.909 1.00 49.97 83 GLN A O 1
#

Organism: NCBI:txid1281486

Sequence (83 aa):
MTDKGLEDIVKHPTRSKSETRKGILHLYELSFNEGLEYLKHNTNLLQTPIVLDDNKLLVGYNSEEIRKYLPQKYRRYHLEKCQ

Radius of gyration: 16.4 Å; chains: 1; bounding box: 37×30×42 Å

pLDDT: mean 84.15, std 9.97, range [43.81, 95.62]

InterPro domains:
  IPR006660 Arsenate reductase-like [PF03960] (3-68)
  IPR006660 Arsenate reductase-like [PS51353] (1-83)
  IPR036249 Thioredoxin-like superfamily [SSF52833] (21-79)